Protein AF-A0A1T5M409-F1 (afdb_monomer)

pLDDT: mean 88.55, std 14.21, range [41.34, 98.62]

Radius of gyration: 27.95 Å; Cα contacts (8 Å, |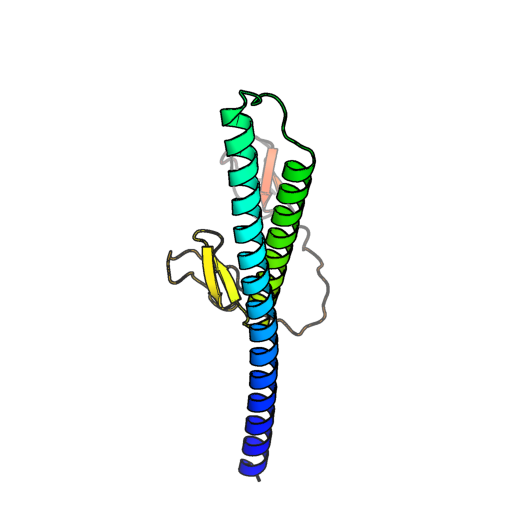Δi|>4): 118; chains: 1; bounding box: 62×62×66 Å

Organism: NCBI:txid36842

InterPro domains:
  IPR025874 Double zinc ribbon [PF12773] (95-156)

Solvent-accessible surface area (backbone atoms only — not comparable to full-atom values): 9625 Å² total; per-residue (Å²): 130,62,67,67,54,54,52,54,49,52,54,51,54,52,51,53,52,51,52,52,51,53,53,46,50,54,44,52,50,51,41,54,50,46,50,52,53,39,54,53,42,52,50,53,43,51,53,54,54,50,52,31,51,76,73,68,50,75,89,68,82,56,68,69,52,54,52,45,51,52,55,38,52,54,44,52,52,52,38,53,52,44,53,50,52,45,29,58,79,65,48,40,41,62,39,92,87,78,58,54,77,40,56,43,76,45,53,51,39,92,89,76,65,48,78,40,82,54,74,75,86,69,92,63,97,73,80,95,70,77,79,79,79,64,66,38,64,32,94,86,79,59,52,77,36,57,69,82,45,63,46,35,92,86,80,64,46,74,45,83,130

Secondary structure (DSSP, 8-state):
--HHHHHHHHHHHHHHHHHHHHHHHHHHHHHHHHHHHHHHHHHHHHHHHHHHHHTT--S---HHHHHHHHHHHHHHHHHHHHHHHHHHHTTEEE-TTT--EEETT-SB-TTT--B-------------------EEE-TTT--EEETT-SB-TTT--B---

Sequence (161 aa):
MKLFKDIKKGAAEASEKAKLMIEINKFKIQISQNQKEIDEEFRKIGETVFELFKEGNTEELPEGIIESCNACLSKQEKNKELELEIRKLKNEKNCPKCGNTVKLDVKYCPSCGNKLEVIEEENNLESQEKPSEITVKCNKCQTENEENAKFCCNCGESIDK

Mean predicted aligned error: 13.77 Å

Nearest PDB structures (foldseek):
  5c21-assembly1_B  TM=5.219E-01  e=1.111E+00  Escherichia coli
  4tko-assembly1_B  TM=7.962E-01  e=6.922E+00  Aquifex aeolicus VF5
  5c22-assembly4_D  TM=5.277E-01  e=2.774E+00  Escherichia coli
  5c22-assembly3_C  TM=5.229E-01  e=3.540E+00  Escherichia coli

Structure (mmCIF, N/CA/C/O backbone):
data_AF-A0A1T5M409-F1
#
_entry.id   AF-A0A1T5M409-F1
#
loop_
_atom_site.group_PDB
_atom_site.id
_atom_site.type_symbol
_atom_site.label_atom_id
_atom_site.label_alt_id
_atom_site.label_comp_id
_atom_site.label_asym_id
_atom_site.label_entity_id
_atom_site.label_seq_id
_atom_site.pdbx_PDB_ins_code
_atom_site.Cartn_x
_atom_site.Cartn_y
_atom_site.Cartn_z
_atom_site.occupancy
_atom_site.B_iso_or_equiv
_atom_site.auth_seq_id
_atom_site.auth_comp_id
_atom_site.auth_asym_id
_atom_site.auth_atom_id
_atom_site.pdbx_PDB_model_num
ATOM 1 N N . MET A 1 1 ? 39.287 -16.905 -26.516 1.00 64.06 1 MET A N 1
ATOM 2 C CA . MET A 1 1 ? 38.497 -17.314 -25.329 1.00 64.06 1 MET A CA 1
ATOM 3 C C . MET A 1 1 ? 37.308 -16.367 -25.130 1.00 64.06 1 MET A C 1
ATOM 5 O O . MET A 1 1 ? 37.442 -15.362 -24.443 1.00 64.06 1 MET A O 1
ATOM 9 N N . LYS A 1 2 ? 36.167 -16.646 -25.775 1.00 78.38 2 LYS A N 1
ATOM 10 C CA . LYS A 1 2 ? 34.917 -15.864 -25.644 1.00 78.38 2 LYS A CA 1
ATOM 11 C C . LYS A 1 2 ? 33.981 -16.490 -24.595 1.00 78.38 2 LYS A C 1
ATOM 13 O O . LYS A 1 2 ? 33.558 -15.809 -23.672 1.00 78.38 2 LYS A O 1
ATOM 18 N N . LEU A 1 3 ? 33.868 -17.822 -24.628 1.00 81.06 3 LEU A N 1
ATOM 19 C CA . LEU A 1 3 ? 33.078 -18.641 -23.697 1.00 81.06 3 LEU A CA 1
ATOM 20 C C . LEU A 1 3 ? 33.367 -18.365 -22.209 1.00 81.06 3 LEU A C 1
ATOM 22 O O . LEU A 1 3 ? 32.441 -18.178 -21.433 1.00 81.06 3 LEU A O 1
ATOM 26 N N . PHE A 1 4 ? 34.637 -18.270 -21.799 1.00 86.88 4 PHE A N 1
ATOM 27 C CA . PHE A 1 4 ? 34.988 -17.990 -20.396 1.00 86.88 4 PHE A CA 1
ATOM 28 C C . PHE A 1 4 ? 34.521 -16.599 -19.923 1.00 86.88 4 PHE A C 1
ATOM 30 O O . PHE A 1 4 ? 34.129 -16.434 -18.768 1.00 86.88 4 PHE A O 1
ATOM 37 N N . LYS A 1 5 ? 34.529 -15.594 -20.814 1.00 83.50 5 LYS A N 1
ATOM 38 C CA . LYS A 1 5 ? 34.039 -14.241 -20.501 1.00 83.50 5 LYS A CA 1
ATOM 39 C C . LYS A 1 5 ? 32.515 -14.220 -20.376 1.00 83.50 5 LYS A C 1
ATOM 41 O O . LYS A 1 5 ? 32.010 -13.608 -19.440 1.00 83.50 5 LYS A O 1
ATOM 46 N N . ASP A 1 6 ? 31.811 -14.928 -21.258 1.00 86.88 6 ASP A N 1
ATOM 47 C CA . ASP A 1 6 ? 30.346 -15.029 -21.227 1.00 86.88 6 ASP A CA 1
ATOM 48 C C . ASP A 1 6 ? 29.861 -15.769 -19.965 1.00 86.88 6 ASP A C 1
ATOM 50 O O . ASP A 1 6 ? 28.929 -15.313 -19.306 1.00 86.88 6 ASP A O 1
ATOM 54 N N . ILE A 1 7 ? 30.560 -16.836 -19.551 1.00 85.81 7 ILE A N 1
ATOM 55 C CA . ILE A 1 7 ? 30.290 -17.550 -18.288 1.00 85.81 7 ILE A CA 1
ATOM 56 C C . ILE A 1 7 ? 30.481 -16.621 -17.081 1.00 85.81 7 ILE A C 1
ATOM 58 O O . ILE A 1 7 ? 29.616 -16.553 -16.208 1.00 85.81 7 ILE A O 1
ATOM 62 N N . LYS A 1 8 ? 31.591 -15.867 -17.031 1.00 86.00 8 LYS A N 1
ATOM 63 C CA . LYS A 1 8 ? 31.857 -14.924 -15.932 1.00 86.00 8 LYS A CA 1
ATOM 64 C C . LYS A 1 8 ? 30.810 -13.805 -15.872 1.00 86.00 8 LYS A C 1
ATOM 66 O O . LYS A 1 8 ? 30.393 -13.429 -14.779 1.00 86.00 8 LYS A O 1
ATOM 71 N N . LYS A 1 9 ? 30.371 -13.299 -17.030 1.00 83.94 9 LYS A N 1
ATOM 72 C CA . LYS A 1 9 ? 29.313 -12.285 -17.135 1.00 83.94 9 LYS A CA 1
ATOM 73 C C . LYS A 1 9 ? 27.969 -12.824 -16.633 1.00 83.94 9 LYS A C 1
ATOM 75 O O . LYS A 1 9 ? 27.351 -12.185 -15.789 1.00 83.94 9 LYS A O 1
ATOM 80 N N . GLY A 1 10 ? 27.568 -14.022 -17.063 1.00 88.38 10 GLY A N 1
ATOM 81 C CA . GLY A 1 10 ? 26.329 -14.656 -16.601 1.00 88.38 10 GLY A CA 1
ATOM 82 C C . GLY A 1 10 ? 26.313 -14.918 -15.091 1.00 88.38 10 GLY A C 1
ATOM 83 O O . GLY A 1 10 ? 25.304 -14.670 -14.433 1.00 88.38 10 GLY A O 1
ATOM 84 N N . ALA A 1 11 ? 27.444 -15.343 -14.516 1.00 88.81 11 ALA A N 1
ATOM 85 C CA . ALA A 1 11 ? 27.575 -15.526 -13.070 1.00 88.81 11 ALA A CA 1
ATOM 86 C C . ALA A 1 11 ? 27.425 -14.203 -12.292 1.00 88.81 11 ALA A C 1
ATOM 88 O O . ALA A 1 11 ? 26.752 -14.166 -11.260 1.00 88.81 11 ALA A O 1
ATOM 89 N N . ALA A 1 12 ? 28.014 -13.112 -12.795 1.00 88.38 12 ALA A N 1
ATOM 90 C CA . ALA A 1 12 ? 27.884 -11.788 -12.189 1.00 88.38 12 ALA A CA 1
ATOM 91 C C . ALA A 1 12 ? 26.437 -11.264 -12.255 1.00 88.38 12 ALA A C 1
ATOM 93 O O . ALA A 1 12 ? 25.894 -10.841 -11.238 1.00 88.38 12 ALA A O 1
ATOM 94 N N . GLU A 1 13 ? 25.779 -11.362 -13.413 1.00 89.56 13 GLU A N 1
ATOM 95 C CA . GLU A 1 13 ? 24.381 -10.937 -13.586 1.00 89.56 13 GLU A CA 1
ATOM 96 C C . GLU A 1 13 ? 23.407 -11.728 -12.702 1.00 89.56 13 GLU A C 1
ATOM 98 O O . GLU A 1 13 ? 22.466 -11.160 -12.146 1.00 89.56 13 GLU A O 1
ATOM 103 N N . ALA A 1 14 ? 23.628 -13.037 -12.551 1.00 90.25 14 ALA A N 1
ATOM 104 C CA . ALA A 1 14 ? 22.822 -13.876 -11.669 1.00 90.25 14 ALA A CA 1
ATOM 105 C C . ALA A 1 14 ? 22.964 -13.458 -10.197 1.00 90.25 14 ALA A C 1
ATOM 107 O O . ALA A 1 14 ? 21.962 -13.378 -9.484 1.00 90.25 14 ALA A O 1
ATOM 108 N N . SER A 1 15 ? 24.188 -13.146 -9.760 1.00 92.00 15 SER A N 1
ATOM 109 C CA . SER A 1 15 ? 24.461 -12.651 -8.406 1.00 92.00 15 SER A CA 1
ATOM 110 C C . SER A 1 15 ? 23.755 -11.319 -8.133 1.00 92.00 15 SER A C 1
ATOM 112 O O . SER A 1 15 ? 23.068 -11.183 -7.121 1.00 92.00 15 SER A O 1
ATOM 114 N N . GLU A 1 16 ? 23.835 -10.359 -9.060 1.00 90.88 16 GLU A N 1
ATOM 115 C CA . GLU A 1 16 ? 23.159 -9.062 -8.912 1.00 90.88 16 GLU A CA 1
ATOM 116 C C . GLU A 1 16 ? 21.631 -9.198 -8.882 1.00 90.88 16 GLU A C 1
ATOM 118 O O . GLU A 1 16 ? 20.973 -8.643 -8.002 1.00 90.88 16 GLU A O 1
ATOM 123 N N . LYS A 1 17 ? 21.042 -10.021 -9.761 1.00 91.19 17 LYS A N 1
ATOM 124 C CA . LYS A 1 17 ? 19.596 -10.304 -9.718 1.00 91.19 17 LYS A CA 1
ATOM 125 C C . LYS A 1 17 ? 19.168 -10.943 -8.397 1.00 91.19 17 LYS A C 1
ATOM 127 O O . LYS A 1 17 ? 18.100 -10.612 -7.885 1.00 91.19 17 LYS A O 1
ATOM 132 N N . ALA A 1 18 ? 19.987 -11.831 -7.832 1.00 94.12 18 ALA A N 1
ATOM 133 C CA . ALA A 1 18 ? 19.708 -12.435 -6.534 1.00 94.12 18 ALA A CA 1
ATOM 134 C C . ALA A 1 18 ? 19.704 -11.386 -5.408 1.00 94.12 18 ALA A C 1
ATOM 136 O O . ALA A 1 18 ? 18.785 -11.386 -4.589 1.00 94.12 18 ALA A O 1
ATOM 137 N N . LYS A 1 19 ? 20.667 -10.451 -5.399 1.00 93.81 19 LYS A N 1
ATOM 138 C CA . LYS A 1 19 ? 20.699 -9.339 -4.431 1.00 93.81 19 LYS A CA 1
ATOM 139 C C . LYS A 1 19 ? 19.443 -8.471 -4.519 1.00 93.81 19 LYS A C 1
ATOM 141 O O . LYS A 1 19 ? 18.794 -8.252 -3.498 1.00 93.81 19 LYS A O 1
ATOM 146 N N . LEU A 1 20 ? 19.053 -8.071 -5.732 1.00 94.12 20 LEU A N 1
ATOM 147 C CA . LEU A 1 20 ? 17.834 -7.286 -5.964 1.00 94.12 20 LEU A CA 1
ATOM 148 C C . LEU A 1 20 ? 16.582 -8.010 -5.448 1.00 94.12 20 LEU A C 1
ATOM 150 O O . LEU A 1 20 ? 15.728 -7.404 -4.806 1.00 94.12 20 LEU A O 1
ATOM 154 N N . MET A 1 21 ? 16.468 -9.322 -5.685 1.00 95.69 21 MET A N 1
ATOM 155 C CA . MET A 1 21 ? 15.337 -10.109 -5.181 1.00 95.69 21 MET A CA 1
ATOM 156 C C . MET A 1 21 ? 15.284 -10.151 -3.653 1.00 95.69 21 MET A C 1
ATOM 158 O O . MET A 1 21 ? 14.196 -10.054 -3.082 1.00 95.69 21 MET A O 1
ATOM 162 N N . ILE A 1 22 ? 16.433 -10.293 -2.988 1.00 96.94 22 ILE A N 1
ATOM 163 C CA . ILE A 1 22 ? 16.513 -10.288 -1.522 1.00 96.94 22 ILE A CA 1
ATOM 164 C C . ILE A 1 22 ? 16.043 -8.939 -0.975 1.00 96.94 22 ILE A C 1
ATOM 166 O O . ILE A 1 22 ? 15.223 -8.902 -0.058 1.00 96.94 22 ILE A O 1
ATOM 170 N N . GLU A 1 23 ? 16.511 -7.839 -1.561 1.00 96.62 23 GLU A N 1
ATOM 171 C CA . GLU A 1 23 ? 16.146 -6.488 -1.139 1.00 96.62 23 GLU A CA 1
ATOM 172 C C . GLU A 1 23 ? 14.652 -6.199 -1.350 1.00 96.62 23 GLU A C 1
ATOM 174 O O . GLU A 1 23 ? 13.959 -5.785 -0.418 1.00 96.62 23 GLU A O 1
ATOM 179 N N . ILE A 1 24 ? 14.108 -6.551 -2.519 1.00 97.12 24 ILE A N 1
ATOM 180 C CA . ILE A 1 24 ? 12.666 -6.461 -2.791 1.00 97.12 24 ILE A CA 1
ATOM 181 C C . ILE A 1 24 ? 11.864 -7.282 -1.775 1.00 97.12 24 ILE A C 1
ATOM 183 O O . ILE A 1 24 ? 10.841 -6.814 -1.270 1.00 97.12 24 ILE A O 1
ATOM 187 N N . ASN A 1 25 ? 12.295 -8.505 -1.460 1.00 97.94 25 ASN A N 1
ATOM 188 C CA . ASN A 1 25 ? 11.596 -9.347 -0.490 1.00 97.94 25 ASN A CA 1
ATOM 189 C C . ASN A 1 25 ? 11.667 -8.773 0.928 1.00 97.94 25 ASN A C 1
ATOM 191 O O . ASN A 1 25 ? 10.665 -8.816 1.640 1.00 97.94 25 ASN A O 1
ATOM 195 N N . LYS A 1 26 ? 12.794 -8.172 1.323 1.00 98.38 26 LYS A N 1
ATOM 196 C CA . LYS A 1 26 ? 12.918 -7.456 2.600 1.00 98.38 26 LYS A CA 1
ATOM 197 C C . LYS A 1 26 ? 11.893 -6.325 2.702 1.00 98.38 26 LYS A C 1
ATOM 199 O O . LYS A 1 26 ? 11.233 -6.199 3.732 1.00 98.38 26 LYS A O 1
ATOM 204 N N . PHE A 1 27 ? 11.733 -5.523 1.650 1.00 98.19 27 PHE A N 1
ATOM 205 C CA . PHE A 1 27 ? 10.732 -4.454 1.627 1.00 98.19 27 PHE A CA 1
ATOM 206 C C 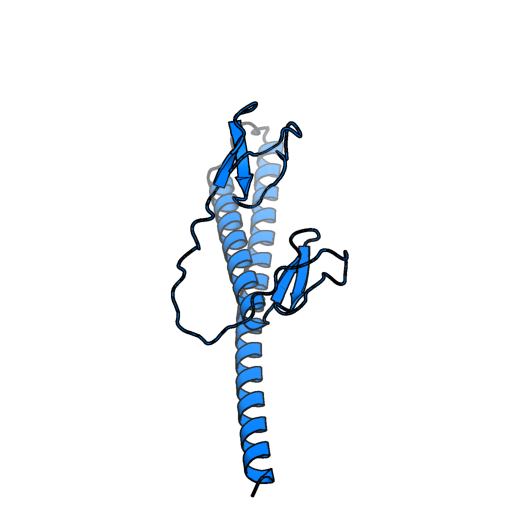. PHE A 1 27 ? 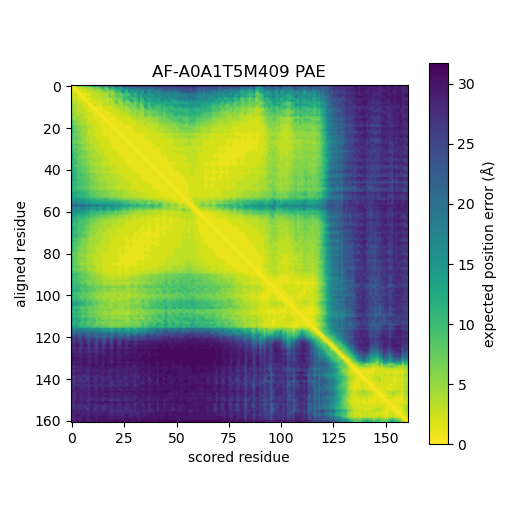9.301 -5.000 1.654 1.00 98.19 27 PHE A C 1
ATOM 208 O O . PHE A 1 27 ? 8.480 -4.516 2.427 1.00 98.19 27 PHE A O 1
ATOM 215 N N . LYS A 1 28 ? 9.005 -6.067 0.902 1.00 98.12 28 LYS A N 1
ATOM 216 C CA . LYS A 1 28 ? 7.684 -6.720 0.931 1.00 98.12 28 LYS A CA 1
ATOM 217 C C . LYS A 1 28 ? 7.312 -7.276 2.304 1.00 98.12 28 LYS A C 1
ATOM 219 O O . LYS A 1 28 ? 6.151 -7.184 2.693 1.00 98.12 28 LYS A O 1
ATOM 224 N N . ILE A 1 29 ? 8.273 -7.845 3.034 1.00 98.44 29 ILE A N 1
ATOM 225 C CA . ILE A 1 29 ? 8.045 -8.327 4.403 1.00 98.44 29 ILE A CA 1
ATOM 226 C C . ILE A 1 29 ? 7.677 -7.157 5.317 1.00 98.44 29 ILE A C 1
ATOM 228 O O . ILE A 1 29 ? 6.686 -7.260 6.033 1.00 98.44 29 ILE A O 1
ATOM 232 N N . GLN A 1 30 ? 8.408 -6.039 5.245 1.00 98.44 30 GLN A N 1
ATOM 233 C CA . GLN A 1 30 ? 8.088 -4.841 6.030 1.00 98.44 30 GLN A CA 1
ATOM 234 C C . GLN A 1 30 ? 6.698 -4.289 5.696 1.00 98.44 30 GLN A C 1
ATOM 236 O O . GLN A 1 30 ? 5.935 -3.995 6.608 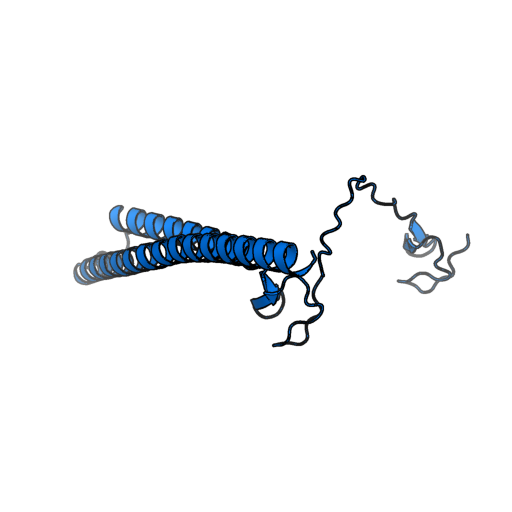1.00 98.44 30 GLN A O 1
ATOM 241 N N . ILE A 1 31 ? 6.334 -4.220 4.409 1.00 98.62 31 ILE A N 1
ATOM 242 C CA . ILE A 1 31 ? 4.987 -3.801 3.986 1.00 98.62 31 ILE A CA 1
ATOM 243 C C . ILE A 1 31 ? 3.923 -4.725 4.587 1.00 98.62 31 ILE A C 1
ATOM 245 O O . ILE A 1 31 ? 2.936 -4.258 5.152 1.00 98.62 31 ILE A O 1
ATOM 249 N N . SER A 1 32 ? 4.134 -6.042 4.508 1.00 98.50 32 SER A N 1
ATOM 250 C CA . SER A 1 32 ? 3.197 -7.024 5.059 1.00 98.50 32 SER A CA 1
ATOM 251 C C . SER A 1 32 ? 3.079 -6.943 6.583 1.00 98.50 32 SER A C 1
ATOM 253 O O . SER A 1 32 ? 1.982 -7.137 7.101 1.00 98.50 32 SER A O 1
ATOM 255 N N . GLN A 1 33 ? 4.174 -6.678 7.298 1.00 98.50 33 GLN A N 1
ATOM 256 C CA . GLN A 1 33 ? 4.173 -6.482 8.751 1.00 98.50 33 GLN A CA 1
ATOM 257 C C . GLN A 1 33 ? 3.420 -5.206 9.128 1.00 98.50 33 GLN A C 1
ATOM 259 O O . GLN A 1 33 ? 2.469 -5.279 9.898 1.00 98.50 33 GLN A O 1
ATOM 264 N N . ASN A 1 34 ? 3.757 -4.077 8.499 1.00 98.50 34 ASN A N 1
ATOM 265 C CA . ASN A 1 34 ? 3.064 -2.807 8.708 1.00 98.50 34 ASN A CA 1
ATOM 266 C C . ASN A 1 34 ? 1.559 -2.934 8.438 1.00 98.50 34 ASN A C 1
ATOM 268 O O . ASN A 1 34 ? 0.765 -2.369 9.179 1.00 98.50 34 ASN A O 1
ATOM 272 N N . GLN A 1 35 ? 1.155 -3.679 7.400 1.00 98.50 35 GLN A N 1
ATOM 273 C CA . GLN A 1 35 ? -0.262 -3.893 7.102 1.00 98.50 35 GLN A CA 1
ATOM 274 C C . GLN A 1 35 ? -0.974 -4.654 8.225 1.00 98.50 35 GLN A C 1
ATOM 276 O O . GLN A 1 35 ? -2.051 -4.242 8.635 1.00 98.50 35 GLN A O 1
ATOM 281 N N . LYS A 1 36 ? -0.357 -5.709 8.773 1.00 98.50 36 LYS A N 1
ATOM 282 C CA . LYS A 1 36 ? -0.921 -6.431 9.926 1.00 98.50 36 LYS A CA 1
ATOM 283 C C . LYS A 1 36 ? -1.062 -5.526 11.146 1.00 98.50 36 LYS A C 1
ATOM 285 O O . LYS A 1 36 ? -2.092 -5.558 11.805 1.00 98.50 36 LYS A O 1
ATOM 290 N N . GLU A 1 37 ? -0.056 -4.698 11.419 1.00 98.19 37 GLU A N 1
ATOM 291 C CA . GLU A 1 37 ? -0.107 -3.739 12.527 1.00 98.19 37 GLU A CA 1
ATOM 292 C C . GLU A 1 37 ? -1.202 -2.681 12.320 1.00 98.19 37 GLU A C 1
ATOM 294 O O . GLU A 1 37 ? -1.884 -2.320 13.273 1.00 98.19 37 GLU A O 1
ATOM 299 N N . ILE A 1 38 ? -1.410 -2.205 11.085 1.00 98.56 38 ILE A N 1
ATOM 300 C CA . ILE A 1 38 ? -2.522 -1.303 10.738 1.00 98.56 38 ILE A CA 1
ATOM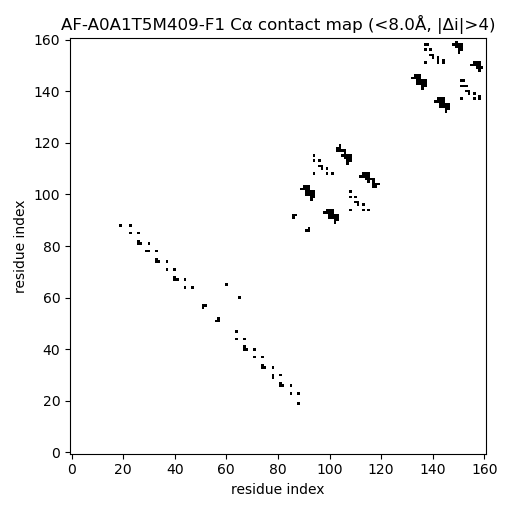 301 C C . ILE A 1 38 ? -3.872 -1.991 10.978 1.00 98.56 38 ILE A C 1
ATOM 303 O O . ILE A 1 38 ? -4.768 -1.384 11.560 1.00 98.56 38 ILE A O 1
ATOM 307 N N . ASP A 1 39 ? -4.023 -3.246 10.554 1.00 98.44 39 ASP A N 1
ATOM 308 C CA . ASP A 1 39 ? -5.267 -4.003 10.725 1.00 98.44 39 ASP A CA 1
ATOM 309 C C . ASP A 1 39 ? -5.584 -4.223 12.216 1.00 98.44 39 ASP A C 1
ATOM 311 O O . ASP A 1 39 ? -6.727 -4.068 12.653 1.00 98.44 39 ASP A O 1
ATOM 315 N N . GLU A 1 40 ? -4.564 -4.534 13.022 1.00 97.88 40 GLU A N 1
ATOM 316 C CA . GLU A 1 40 ? -4.689 -4.639 14.478 1.00 97.88 40 GLU A CA 1
ATOM 317 C C . GLU A 1 40 ? -5.094 -3.310 15.119 1.00 97.88 40 GLU A C 1
ATOM 319 O O . GLU A 1 40 ? -5.925 -3.294 16.029 1.00 97.88 40 GLU A O 1
ATOM 324 N N . GLU A 1 41 ? -4.536 -2.200 14.645 1.00 97.69 41 GLU A N 1
ATOM 325 C CA . GLU A 1 41 ? -4.841 -0.876 15.167 1.00 97.69 41 GLU A CA 1
ATOM 326 C C . GLU A 1 41 ? -6.261 -0.432 14.799 1.00 97.69 41 GLU A C 1
ATOM 328 O O . GLU A 1 41 ? -6.994 0.054 15.659 1.00 97.69 41 GLU A O 1
ATOM 333 N N . PHE A 1 42 ? -6.713 -0.701 13.569 1.00 98.31 42 PHE A N 1
ATOM 334 C CA . PHE A 1 42 ? -8.109 -0.483 13.186 1.00 98.31 42 PHE A CA 1
ATOM 335 C C . PHE A 1 42 ? -9.079 -1.310 14.022 1.00 98.31 42 PHE A C 1
ATOM 337 O O . PHE A 1 42 ? -10.139 -0.801 14.391 1.00 98.31 42 PHE A O 1
ATOM 344 N N . ARG A 1 43 ? -8.723 -2.554 14.368 1.00 98.25 43 ARG A N 1
ATOM 345 C CA . ARG A 1 43 ? -9.537 -3.367 15.279 1.00 98.25 43 ARG A CA 1
ATOM 346 C C . ARG A 1 43 ? -9.671 -2.693 16.645 1.00 98.25 43 ARG A C 1
ATOM 348 O O . ARG A 1 43 ? -10.792 -2.553 17.124 1.00 98.25 43 ARG A O 1
ATOM 355 N N . LYS A 1 44 ? -8.565 -2.233 17.243 1.00 96.56 44 LYS A N 1
ATOM 356 C CA . LYS A 1 44 ? -8.590 -1.529 18.541 1.00 96.56 44 LYS A CA 1
ATOM 357 C C . LYS A 1 44 ? -9.399 -0.236 18.478 1.00 96.56 44 LYS A C 1
ATOM 359 O O . LYS A 1 44 ? -10.189 0.030 19.381 1.00 96.56 44 LYS A O 1
ATOM 364 N N . ILE A 1 45 ? -9.225 0.551 17.413 1.00 97.38 45 ILE A N 1
ATOM 365 C CA . ILE A 1 45 ? -10.010 1.770 17.189 1.00 97.38 45 ILE A CA 1
ATOM 366 C C . ILE A 1 45 ? -11.497 1.411 17.152 1.00 97.38 45 ILE A C 1
ATOM 368 O O . ILE A 1 45 ? -12.279 1.997 17.891 1.00 97.38 45 ILE A O 1
ATOM 372 N N . GLY A 1 46 ? -11.884 0.420 16.344 1.00 96.81 46 GLY A N 1
ATOM 373 C CA . GLY A 1 46 ? -13.274 -0.017 16.222 1.00 96.81 46 GLY A CA 1
ATOM 374 C C . GLY A 1 46 ? -13.872 -0.494 17.547 1.00 96.81 46 GLY A C 1
ATOM 375 O O . GLY A 1 46 ? -14.983 -0.095 17.885 1.00 96.81 46 GLY A O 1
ATOM 376 N N . GLU A 1 47 ? -13.125 -1.289 18.318 1.00 96.81 47 GLU A N 1
ATOM 377 C CA . GLU A 1 47 ? -13.516 -1.725 19.668 1.00 96.81 47 GLU A CA 1
ATOM 378 C C . GLU A 1 47 ? -13.730 -0.528 20.604 1.00 96.81 47 GLU A C 1
ATOM 380 O O . GLU A 1 47 ? -14.772 -0.430 21.249 1.00 96.81 47 GLU A O 1
ATOM 385 N N . THR A 1 48 ? -12.795 0.425 20.619 1.00 95.31 48 THR A N 1
ATOM 386 C CA . THR A 1 48 ? -12.882 1.621 21.473 1.00 95.31 48 THR A CA 1
ATOM 387 C C . THR A 1 48 ? -14.080 2.495 21.099 1.00 95.31 48 THR A C 1
ATOM 389 O O . THR A 1 48 ? -14.858 2.882 21.967 1.00 95.31 48 THR A O 1
ATOM 392 N N . VAL A 1 49 ? -14.275 2.771 19.805 1.00 96.44 49 VAL A N 1
ATOM 393 C CA . VAL A 1 49 ? -15.415 3.563 19.310 1.00 96.44 49 VAL A CA 1
ATOM 394 C C . VAL A 1 49 ? -16.745 2.886 19.640 1.00 96.44 49 VAL A C 1
ATOM 396 O O . VAL A 1 49 ? -17.711 3.558 19.996 1.00 96.44 49 VAL A O 1
ATOM 399 N N . PHE A 1 50 ? -16.814 1.559 19.533 1.00 96.31 50 PHE A N 1
ATOM 400 C CA . PHE A 1 50 ? -18.034 0.820 19.833 1.00 96.31 50 PHE A CA 1
ATOM 401 C C . PHE A 1 50 ? -18.410 0.878 21.319 1.00 96.31 50 PHE A C 1
ATOM 403 O O . PHE A 1 50 ? -19.587 1.046 21.644 1.00 96.31 50 PHE A O 1
ATOM 410 N N . GLU A 1 51 ? -17.434 0.781 22.223 1.00 94.81 51 GLU A N 1
ATOM 411 C CA . GLU A 1 51 ? -17.692 0.915 23.662 1.00 94.81 51 GLU A CA 1
ATOM 412 C C . GLU A 1 51 ? -18.134 2.337 24.030 1.00 94.81 51 GLU A C 1
ATOM 414 O O . GLU A 1 51 ? -19.152 2.499 24.701 1.00 94.81 51 GLU A O 1
ATOM 419 N N . LEU A 1 52 ? -17.481 3.363 23.478 1.00 94.56 52 LEU A N 1
ATOM 420 C CA . LEU A 1 52 ? -17.912 4.759 23.624 1.00 94.56 52 LEU A CA 1
ATOM 421 C C . LEU A 1 52 ? -19.361 4.976 23.170 1.00 94.56 52 LEU A C 1
ATOM 423 O O . LEU A 1 52 ? -20.152 5.626 23.855 1.00 94.56 52 LEU A O 1
ATOM 427 N N . PHE A 1 53 ? -19.739 4.380 22.035 1.00 95.81 53 PHE A N 1
ATOM 428 C CA . PHE A 1 53 ? -21.111 4.426 21.541 1.00 95.81 53 PHE A CA 1
ATOM 429 C C . PHE A 1 53 ? -22.103 3.779 22.518 1.00 95.81 53 PHE A C 1
ATOM 431 O O . PHE A 1 53 ? -23.162 4.351 22.778 1.00 95.81 53 PHE A O 1
ATOM 438 N N . LYS A 1 54 ? -21.773 2.612 23.089 1.00 96.44 54 LYS A N 1
ATOM 439 C CA . LYS A 1 54 ? -22.626 1.935 24.085 1.00 96.44 54 LYS A CA 1
ATOM 440 C C . LYS A 1 54 ? -22.819 2.764 25.352 1.00 96.44 54 LYS A C 1
ATOM 442 O O . LYS A 1 54 ? -23.892 2.709 25.949 1.00 96.44 54 LYS A O 1
ATOM 447 N N . GLU A 1 55 ? -21.800 3.514 25.749 1.00 94.94 55 GLU A N 1
ATOM 448 C CA . GLU A 1 55 ? -21.833 4.410 26.908 1.00 94.94 55 GLU A CA 1
ATOM 449 C C . GLU A 1 55 ? -22.534 5.747 26.613 1.00 94.94 55 GLU A C 1
ATOM 451 O O . GLU A 1 55 ? -22.768 6.536 27.527 1.00 94.94 55 GLU A O 1
ATOM 456 N N . GLY A 1 56 ? -22.910 6.001 25.354 1.00 93.38 56 GLY A N 1
ATOM 457 C CA . GLY A 1 56 ? -23.516 7.260 24.919 1.00 93.38 56 GLY A CA 1
ATOM 458 C C . GLY A 1 56 ? -22.522 8.421 24.828 1.00 93.38 56 GLY A C 1
ATOM 459 O O . GLY A 1 56 ? -22.944 9.569 24.710 1.00 93.38 56 GLY A O 1
ATOM 460 N N . ASN A 1 57 ? -21.218 8.143 24.871 1.00 89.00 57 ASN A N 1
ATOM 461 C CA . ASN A 1 57 ? -20.162 9.145 24.790 1.00 89.00 57 ASN A CA 1
ATOM 462 C C . ASN A 1 57 ? -19.606 9.229 23.362 1.00 89.00 57 ASN A C 1
ATOM 464 O O . ASN A 1 57 ? -18.579 8.640 23.046 1.00 89.00 57 ASN A O 1
ATOM 468 N N . THR A 1 58 ? -20.313 9.928 22.473 1.00 83.69 58 THR A N 1
ATOM 469 C CA . THR A 1 58 ? -19.953 10.001 21.042 1.00 83.69 58 THR A CA 1
ATOM 470 C C . THR A 1 58 ? -19.399 11.352 20.599 1.00 83.69 58 THR A C 1
ATOM 472 O O . THR A 1 58 ? -19.105 11.526 19.419 1.00 83.69 58 THR A O 1
ATOM 475 N N . GLU A 1 59 ? -19.316 12.328 21.502 1.00 86.94 59 GLU A N 1
ATOM 476 C CA . GLU A 1 59 ? -18.924 13.699 21.153 1.00 86.94 59 GLU A CA 1
ATOM 477 C C . GLU A 1 59 ? -17.403 13.891 21.148 1.00 86.94 59 GLU A C 1
ATOM 479 O O . GLU A 1 59 ? -16.887 14.674 20.350 1.00 86.94 59 GLU A O 1
ATOM 484 N N . GLU A 1 60 ? -16.675 13.139 21.978 1.00 88.56 60 GLU A N 1
ATOM 485 C CA . GLU A 1 60 ? -15.228 13.270 22.139 1.00 88.56 60 GLU A CA 1
ATOM 486 C C . GLU A 1 60 ? -14.490 11.989 21.736 1.00 88.56 60 GLU A C 1
ATOM 488 O O . GLU A 1 60 ? -14.872 10.874 22.092 1.00 88.56 60 GLU A O 1
ATOM 493 N N . LEU A 1 61 ? -13.390 12.153 20.997 1.00 89.88 61 LEU A N 1
ATOM 494 C CA . LEU A 1 61 ? -12.482 11.059 20.667 1.00 89.88 61 LEU A CA 1
ATOM 495 C C . LEU A 1 61 ? -11.388 10.962 21.739 1.00 89.88 61 LEU A C 1
ATOM 497 O O . LEU A 1 61 ? -10.687 11.951 21.964 1.00 89.88 61 LEU A O 1
ATOM 501 N N . PRO A 1 62 ? -11.176 9.787 22.357 1.00 92.50 62 PRO A N 1
ATOM 502 C CA . PRO A 1 62 ? -10.064 9.586 23.271 1.00 92.50 62 PRO A CA 1
ATOM 503 C C . PRO A 1 62 ? -8.717 9.823 22.592 1.00 92.50 62 PRO A C 1
ATOM 505 O O . PRO A 1 62 ? -8.515 9.446 21.435 1.00 92.50 62 PRO A O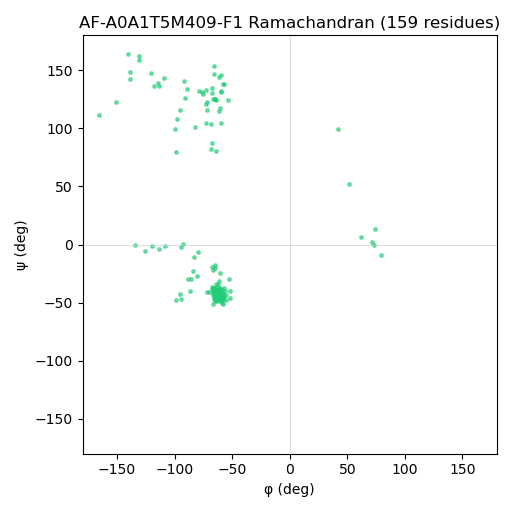 1
ATOM 508 N N . GLU A 1 63 ? -7.762 10.345 23.359 1.00 94.31 63 GLU A N 1
ATOM 509 C CA . GLU A 1 63 ? -6.379 10.561 22.918 1.00 94.31 63 GLU A CA 1
ATOM 510 C C . GLU A 1 63 ? -5.761 9.288 22.320 1.00 94.31 63 GLU A C 1
ATOM 512 O O . GLU A 1 63 ? -5.157 9.342 21.251 1.00 94.31 63 GLU A O 1
ATOM 517 N N . GLY A 1 64 ? -6.034 8.123 22.918 1.00 93.38 64 GLY A N 1
ATOM 518 C CA . GLY A 1 64 ? -5.573 6.835 22.396 1.00 93.38 64 GLY A CA 1
ATOM 519 C C . GLY A 1 64 ? -6.032 6.548 20.961 1.00 93.38 64 GLY A C 1
ATOM 520 O O . GLY A 1 64 ? -5.246 6.045 20.169 1.00 93.38 64 GLY A O 1
ATOM 521 N N . ILE A 1 65 ? -7.256 6.933 20.571 1.00 96.00 65 ILE A N 1
ATOM 522 C CA . ILE A 1 65 ? -7.722 6.774 19.180 1.00 96.00 65 ILE A CA 1
ATOM 523 C C . ILE A 1 65 ? -6.935 7.688 18.237 1.00 96.00 65 ILE A C 1
ATOM 525 O O . ILE A 1 65 ? -6.618 7.295 17.113 1.00 96.00 65 ILE A O 1
ATOM 529 N N . ILE A 1 66 ? -6.619 8.906 18.675 1.00 95.88 66 ILE A N 1
ATOM 530 C CA . ILE A 1 66 ? -5.857 9.870 17.876 1.00 95.88 66 ILE A CA 1
ATOM 531 C C . ILE A 1 66 ? -4.432 9.345 17.657 1.00 95.88 66 ILE A C 1
ATOM 533 O O . ILE A 1 66 ? -3.940 9.347 16.526 1.00 95.88 66 ILE A O 1
ATOM 537 N N . GLU A 1 67 ? -3.790 8.831 18.707 1.00 96.69 67 GLU A N 1
ATOM 538 C CA . GLU A 1 67 ? -2.479 8.178 18.624 1.00 96.69 67 GLU A CA 1
ATOM 539 C C . GLU A 1 67 ? -2.498 6.979 17.669 1.00 96.69 67 GLU A C 1
ATOM 541 O O . GLU A 1 67 ? -1.657 6.895 16.769 1.00 96.69 67 GLU A O 1
ATOM 546 N N . SER A 1 68 ? -3.497 6.102 17.801 1.00 97.12 68 SER A N 1
ATOM 547 C CA . SER A 1 68 ? -3.732 4.966 16.908 1.00 97.12 68 SER A CA 1
ATOM 548 C C . SER A 1 68 ? -3.852 5.395 15.442 1.00 97.12 68 SER A C 1
ATOM 550 O O . SER A 1 68 ? -3.189 4.838 14.562 1.00 97.12 68 SER A O 1
ATOM 552 N N . CYS A 1 69 ? -4.648 6.432 15.162 1.00 97.75 69 CYS A N 1
ATOM 553 C CA . CYS A 1 69 ? -4.814 6.977 13.814 1.00 97.75 69 CYS A CA 1
ATOM 554 C C . CYS A 1 69 ? -3.489 7.503 13.247 1.00 97.75 69 CYS A C 1
ATOM 556 O O . CYS A 1 69 ? -3.122 7.171 12.117 1.00 97.75 69 CYS A O 1
ATOM 558 N N . ASN A 1 70 ? -2.738 8.276 14.032 1.00 97.69 70 ASN A N 1
ATOM 559 C CA . ASN A 1 70 ? -1.439 8.807 13.616 1.00 97.69 70 ASN A CA 1
ATOM 560 C C . ASN A 1 70 ? -0.426 7.685 13.348 1.00 97.69 70 ASN A C 1
ATOM 562 O O . ASN A 1 70 ? 0.3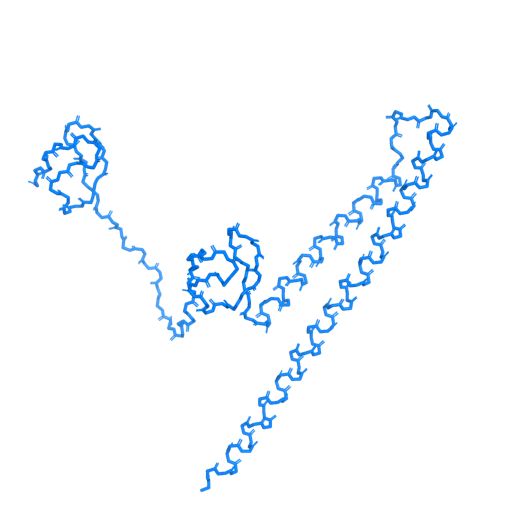08 7.721 12.356 1.00 97.69 70 ASN A O 1
ATOM 566 N N . ALA A 1 71 ? -0.424 6.645 14.185 1.00 97.19 71 ALA A N 1
ATOM 567 C CA . ALA A 1 71 ? 0.415 5.472 13.996 1.00 97.19 71 ALA A CA 1
ATOM 568 C C . ALA A 1 71 ? 0.065 4.710 12.705 1.00 97.19 71 ALA A C 1
ATOM 570 O O . ALA A 1 71 ? 0.974 4.210 12.034 1.00 97.19 71 ALA A O 1
ATOM 571 N N . CYS A 1 72 ? -1.218 4.630 12.336 1.00 98.31 72 CYS A N 1
ATOM 572 C CA . CYS A 1 72 ? -1.660 4.076 11.054 1.00 98.31 72 CYS A CA 1
ATOM 573 C C . CYS A 1 72 ? -1.180 4.920 9.871 1.00 98.31 72 CYS A C 1
ATOM 575 O O . CYS A 1 72 ? -0.604 4.370 8.931 1.00 98.31 72 CYS A O 1
ATOM 577 N N . LEU A 1 73 ? -1.368 6.242 9.925 1.00 98.38 73 LEU A N 1
ATOM 578 C CA . LEU A 1 73 ? -0.955 7.160 8.858 1.00 98.38 73 LEU A CA 1
ATOM 579 C C . LEU A 1 73 ? 0.552 7.063 8.588 1.00 98.38 73 LEU A C 1
ATOM 581 O O . LEU A 1 73 ? 0.960 6.878 7.442 1.00 98.38 73 LEU A O 1
ATOM 585 N N . SER A 1 74 ? 1.371 7.064 9.642 1.00 98.25 74 SER A N 1
ATOM 586 C CA . SER A 1 74 ? 2.826 6.922 9.515 1.00 98.25 74 SER A CA 1
ATOM 587 C C . SER A 1 74 ? 3.233 5.599 8.846 1.00 98.25 74 SER A C 1
ATOM 589 O O . SER A 1 74 ? 4.086 5.576 7.955 1.00 98.25 74 SER A O 1
ATOM 591 N N . LYS A 1 75 ? 2.594 4.477 9.209 1.00 98.44 75 LYS A N 1
ATOM 592 C CA . LYS A 1 75 ? 2.862 3.174 8.571 1.00 98.44 75 LYS A CA 1
ATOM 593 C C . LYS A 1 75 ? 2.414 3.141 7.110 1.00 98.44 75 LYS A C 1
ATOM 595 O O . LYS A 1 75 ? 3.095 2.541 6.278 1.00 98.44 75 LYS A O 1
ATOM 600 N N . GLN A 1 76 ? 1.299 3.792 6.781 1.00 98.31 76 GLN A N 1
ATOM 601 C CA . GLN A 1 76 ? 0.826 3.914 5.401 1.00 98.31 76 GLN A CA 1
ATOM 602 C C . GLN A 1 76 ? 1.796 4.727 4.537 1.00 98.31 76 GLN A C 1
ATOM 604 O O . GLN A 1 76 ? 2.068 4.335 3.403 1.00 98.31 76 GLN A O 1
ATOM 609 N N . GLU A 1 77 ? 2.352 5.821 5.059 1.00 98.31 77 GLU A N 1
ATOM 610 C CA . GLU A 1 77 ? 3.394 6.594 4.371 1.00 98.31 77 GLU A CA 1
ATOM 611 C C . GLU A 1 77 ? 4.649 5.754 4.138 1.00 98.31 77 GLU A C 1
ATOM 613 O O . GLU A 1 77 ? 5.106 5.634 3.000 1.00 98.31 77 GLU A O 1
ATOM 618 N N . LYS A 1 78 ? 5.124 5.052 5.169 1.00 98.19 78 LYS A N 1
ATOM 619 C CA . LYS A 1 78 ? 6.267 4.141 5.044 1.00 98.19 78 LYS A CA 1
ATOM 620 C C . LYS A 1 78 ? 6.029 3.035 4.009 1.00 98.19 78 LYS A C 1
ATOM 622 O O . LYS A 1 78 ? 6.934 2.691 3.251 1.00 98.19 78 LYS A O 1
ATOM 627 N N . ASN A 1 79 ? 4.817 2.483 3.931 1.00 98.25 79 ASN A N 1
ATOM 628 C CA . ASN A 1 79 ? 4.466 1.509 2.894 1.00 98.25 79 ASN A CA 1
ATOM 629 C C . ASN A 1 79 ? 4.545 2.121 1.490 1.00 98.25 79 ASN A C 1
ATOM 631 O O . ASN A 1 79 ? 5.104 1.489 0.594 1.00 98.25 79 ASN A O 1
ATOM 635 N N . LYS A 1 80 ? 4.065 3.358 1.295 1.00 97.44 80 LYS A N 1
ATOM 636 C CA . LYS A 1 80 ? 4.185 4.065 0.007 1.00 97.44 80 LYS A CA 1
ATOM 637 C C . LYS A 1 80 ? 5.648 4.255 -0.400 1.00 97.44 80 LYS A C 1
ATOM 639 O O . LYS A 1 80 ? 5.980 4.038 -1.565 1.00 97.44 80 LYS A O 1
ATOM 644 N N . GLU A 1 81 ? 6.515 4.622 0.540 1.00 97.88 81 GLU A N 1
ATOM 645 C CA . GLU A 1 81 ? 7.958 4.764 0.307 1.00 97.88 81 GLU A CA 1
ATOM 646 C C . GLU A 1 81 ? 8.607 3.430 -0.083 1.00 97.88 81 GLU A C 1
ATOM 648 O O . GLU A 1 81 ? 9.286 3.344 -1.106 1.00 97.88 81 GLU A O 1
ATOM 653 N N . LEU A 1 82 ? 8.340 2.358 0.669 1.00 98.19 82 LEU A N 1
ATOM 654 C CA . LEU A 1 82 ? 8.861 1.020 0.369 1.00 98.19 82 LEU A CA 1
ATOM 655 C C . LEU A 1 82 ? 8.390 0.512 -1.001 1.00 98.19 82 LEU A C 1
ATOM 657 O O . LEU A 1 82 ? 9.163 -0.099 -1.741 1.00 98.19 82 LEU A O 1
ATOM 661 N N . GLU A 1 83 ? 7.138 0.774 -1.375 1.00 96.31 83 GLU A N 1
ATOM 662 C CA . GLU A 1 83 ? 6.636 0.441 -2.707 1.00 96.31 83 GLU A CA 1
ATOM 663 C C . GLU A 1 83 ? 7.320 1.248 -3.815 1.00 96.31 83 GLU A C 1
ATOM 665 O O . GLU A 1 83 ? 7.568 0.706 -4.894 1.00 96.31 83 GLU A O 1
ATOM 670 N N . LEU A 1 84 ? 7.632 2.527 -3.575 1.00 94.56 84 LEU A N 1
ATOM 671 C CA . LEU A 1 84 ? 8.406 3.342 -4.514 1.00 94.56 84 LEU A CA 1
ATOM 672 C C . LEU A 1 84 ? 9.805 2.756 -4.720 1.00 94.56 84 LEU A C 1
ATOM 674 O O . LEU A 1 84 ? 10.217 2.599 -5.868 1.00 94.56 84 LEU A O 1
ATOM 678 N N . GLU A 1 85 ? 10.491 2.357 -3.650 1.00 95.81 85 GLU A N 1
ATOM 679 C CA . GLU A 1 85 ? 11.805 1.709 -3.746 1.00 95.81 85 GLU A CA 1
ATOM 680 C C . GLU A 1 85 ? 11.736 0.373 -4.499 1.00 95.81 85 GLU A C 1
ATOM 682 O O . GLU A 1 85 ? 12.539 0.124 -5.399 1.00 95.81 85 GLU A O 1
ATOM 687 N N . ILE A 1 86 ? 10.717 -0.458 -4.244 1.00 96.06 86 ILE A N 1
ATOM 688 C CA . ILE A 1 86 ? 10.498 -1.691 -5.020 1.00 96.06 86 ILE A CA 1
ATOM 689 C C . ILE A 1 86 ? 10.313 -1.383 -6.514 1.00 96.06 86 ILE A C 1
ATOM 691 O O . ILE A 1 86 ? 10.841 -2.114 -7.354 1.00 96.06 86 ILE A O 1
ATOM 695 N N . ARG A 1 87 ? 9.558 -0.334 -6.867 1.00 94.00 87 ARG A N 1
ATOM 696 C CA . ARG A 1 87 ? 9.341 0.054 -8.273 1.00 94.00 87 ARG A CA 1
ATOM 697 C C . ARG A 1 87 ? 10.633 0.541 -8.930 1.00 94.00 87 ARG A C 1
ATOM 699 O O . ARG A 1 87 ? 10.912 0.119 -10.052 1.00 94.00 87 ARG A O 1
ATOM 706 N N . LYS A 1 88 ? 11.445 1.337 -8.224 1.00 92.38 88 LYS A N 1
ATOM 707 C CA . LYS A 1 88 ? 12.775 1.767 -8.690 1.00 92.38 88 LYS A CA 1
ATOM 708 C C . LYS A 1 88 ? 13.675 0.563 -8.966 1.00 92.38 88 LYS A C 1
ATOM 710 O O . LYS A 1 88 ? 14.163 0.424 -10.079 1.00 92.38 88 LYS A O 1
ATOM 715 N N . LEU A 1 89 ? 13.792 -0.375 -8.021 1.00 93.62 89 LEU A N 1
ATOM 716 C CA . LEU A 1 89 ? 14.600 -1.595 -8.194 1.00 93.62 89 LEU A CA 1
ATOM 717 C C . LEU A 1 89 ? 14.135 -2.480 -9.363 1.00 93.62 89 LEU A C 1
ATOM 719 O O . LEU A 1 89 ? 14.910 -3.271 -9.899 1.00 93.62 89 LEU A O 1
ATOM 723 N N . LYS A 1 90 ? 12.863 -2.375 -9.760 1.00 92.50 90 LYS A N 1
ATOM 724 C CA . LYS A 1 90 ? 12.285 -3.119 -10.887 1.00 92.50 90 LYS A CA 1
ATOM 725 C C . LYS A 1 90 ? 12.286 -2.359 -12.215 1.00 92.50 90 LYS A C 1
ATOM 727 O O . LYS A 1 90 ? 11.840 -2.937 -13.216 1.00 92.50 90 LYS A O 1
ATOM 732 N N . ASN A 1 91 ? 12.758 -1.111 -12.232 1.00 92.56 91 ASN A N 1
ATOM 733 C CA . ASN A 1 91 ? 12.646 -0.187 -13.359 1.00 92.56 91 ASN A CA 1
ATOM 734 C C . ASN A 1 91 ? 11.198 -0.069 -13.861 1.00 92.56 91 ASN A C 1
ATOM 736 O O . ASN A 1 91 ? 10.900 -0.274 -15.041 1.00 92.56 91 ASN A O 1
ATOM 740 N N . GLU A 1 92 ? 10.281 0.215 -12.936 1.00 94.00 92 GLU A N 1
ATOM 741 C CA . GLU A 1 92 ? 8.842 0.329 -13.181 1.00 94.00 92 GLU A CA 1
ATOM 742 C C . GLU A 1 92 ? 8.296 1.718 -12.803 1.00 94.00 92 GLU A C 1
ATOM 744 O O . GLU A 1 92 ? 8.748 2.347 -11.850 1.00 94.00 92 GLU A O 1
ATOM 749 N N . LYS A 1 93 ? 7.276 2.179 -13.536 1.00 91.69 93 LYS A N 1
ATOM 750 C CA . LYS A 1 93 ? 6.500 3.406 -13.290 1.00 91.69 93 LYS A CA 1
ATOM 751 C C . LYS A 1 93 ? 5.004 3.120 -13.345 1.00 91.69 93 LYS A C 1
ATOM 753 O O . LYS A 1 93 ? 4.573 2.160 -13.980 1.00 91.69 93 LYS A O 1
ATOM 758 N N . ASN A 1 94 ? 4.197 3.980 -12.732 1.00 94.25 94 ASN A N 1
ATOM 759 C CA . ASN A 1 94 ? 2.743 3.908 -12.860 1.00 94.25 94 ASN A CA 1
ATOM 760 C C . ASN A 1 94 ? 2.265 4.782 -14.020 1.00 94.25 94 ASN A C 1
ATOM 762 O O . ASN A 1 94 ? 2.754 5.890 -14.230 1.00 94.25 94 ASN A O 1
ATOM 766 N N . CYS A 1 95 ? 1.279 4.293 -14.767 1.00 93.69 95 CYS A N 1
ATOM 767 C CA . CYS A 1 95 ? 0.594 5.106 -15.758 1.00 93.69 95 CYS A CA 1
ATOM 768 C C . CYS A 1 95 ? -0.173 6.243 -15.053 1.00 93.69 95 CYS A C 1
ATOM 770 O O . CYS A 1 95 ? -1.042 5.941 -14.234 1.00 93.69 95 CYS A O 1
ATOM 772 N N . PRO A 1 96 ? 0.049 7.523 -15.407 1.00 93.69 96 PRO A N 1
ATOM 773 C CA . PRO A 1 96 ? -0.619 8.649 -14.747 1.00 93.69 96 PRO A CA 1
ATOM 774 C C . PRO A 1 96 ? -2.130 8.696 -15.019 1.00 93.69 96 PRO A C 1
ATOM 776 O O . PRO A 1 96 ? -2.868 9.318 -14.267 1.00 93.69 96 PRO A O 1
ATOM 779 N N . LYS A 1 97 ? -2.606 8.023 -16.079 1.00 96.00 97 LYS A N 1
ATOM 780 C CA . LYS A 1 97 ? -4.027 7.994 -16.453 1.00 96.00 97 LYS A CA 1
ATOM 781 C C . LYS A 1 97 ? -4.827 6.897 -15.748 1.00 96.00 97 LYS A C 1
ATOM 783 O O . LYS A 1 97 ? -5.982 7.117 -15.412 1.00 96.00 97 LYS A O 1
ATOM 788 N N . CYS A 1 98 ? -4.257 5.700 -15.589 1.00 95.25 98 CYS A N 1
ATOM 789 C CA . CYS A 1 98 ? -5.003 4.530 -15.094 1.00 95.25 98 CYS A CA 1
ATOM 790 C C . CYS A 1 98 ? -4.376 3.833 -13.881 1.00 95.25 98 CYS A C 1
ATOM 792 O O . CYS A 1 98 ? -4.954 2.884 -13.367 1.00 95.25 98 CYS A O 1
ATOM 794 N N . GLY A 1 99 ? -3.182 4.242 -13.451 1.00 92.69 99 GLY A N 1
ATOM 795 C CA . GLY A 1 99 ? -2.481 3.646 -12.314 1.00 92.69 99 GLY A CA 1
ATOM 796 C C . GLY A 1 99 ? -1.755 2.327 -12.599 1.00 92.69 99 GLY A C 1
ATOM 797 O O . GLY A 1 99 ? -0.973 1.897 -11.759 1.00 92.69 99 GLY A O 1
ATOM 798 N N . ASN A 1 100 ? -1.936 1.700 -13.771 1.00 94.81 100 ASN A N 1
ATOM 799 C CA . 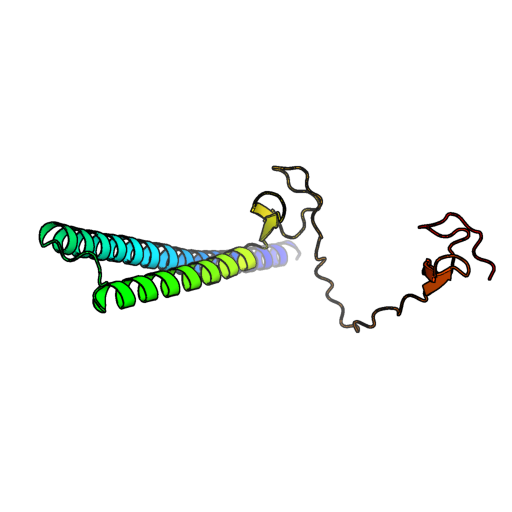ASN A 1 100 ? -1.265 0.435 -14.088 1.00 94.81 100 ASN A CA 1
ATOM 800 C C . ASN A 1 100 ? 0.267 0.573 -14.054 1.00 94.81 100 ASN A C 1
ATOM 802 O O . ASN A 1 100 ? 0.821 1.472 -14.693 1.00 94.81 100 ASN A O 1
ATOM 806 N N . THR A 1 101 ? 0.945 -0.346 -13.367 1.00 94.56 101 THR A N 1
ATOM 807 C CA . THR A 1 101 ? 2.411 -0.406 -13.308 1.00 94.56 101 THR A CA 1
ATOM 808 C C . THR A 1 101 ? 2.986 -0.988 -14.601 1.00 94.56 101 THR A C 1
ATOM 810 O O . THR A 1 101 ? 2.529 -2.015 -15.102 1.00 94.56 101 THR A O 1
ATOM 813 N N . VAL A 1 102 ? 3.984 -0.317 -15.166 1.00 93.94 102 VAL A N 1
ATOM 814 C CA . VAL A 1 102 ? 4.623 -0.636 -16.449 1.00 93.94 102 VAL A CA 1
ATOM 815 C C . VAL A 1 102 ? 6.134 -0.407 -16.357 1.00 93.94 102 VAL A C 1
ATOM 817 O O . VAL A 1 102 ? 6.590 0.269 -15.440 1.00 93.94 102 VAL A O 1
ATOM 820 N N . LYS A 1 103 ? 6.930 -0.932 -17.294 1.00 93.75 103 LYS A N 1
ATOM 821 C CA . LYS A 1 103 ? 8.375 -0.647 -17.337 1.00 93.75 103 LYS A CA 1
ATOM 822 C C . LYS A 1 103 ? 8.667 0.827 -17.654 1.00 93.75 103 LYS A C 1
ATOM 824 O O . LYS A 1 103 ? 7.850 1.518 -18.262 1.00 93.75 103 LYS A O 1
ATOM 829 N N . LEU A 1 104 ? 9.818 1.332 -17.217 1.00 90.06 104 LEU A N 1
ATOM 830 C CA . LEU A 1 104 ? 10.209 2.729 -17.446 1.00 90.06 104 LEU A CA 1
ATOM 831 C C . LEU A 1 104 ? 10.339 3.082 -18.937 1.00 90.06 104 LEU A C 1
ATOM 833 O O . LEU A 1 104 ? 10.014 4.205 -19.323 1.00 90.06 104 LEU A O 1
ATOM 837 N N . ASP A 1 105 ? 10.721 2.118 -19.769 1.00 89.50 105 ASP A N 1
ATOM 838 C CA . ASP A 1 105 ? 10.993 2.267 -21.202 1.00 89.50 105 ASP A CA 1
ATOM 839 C C . ASP A 1 105 ? 9.742 2.216 -22.100 1.00 89.50 105 ASP A C 1
ATOM 841 O O . ASP A 1 105 ? 9.810 2.546 -23.288 1.00 89.50 105 ASP A O 1
ATOM 845 N N . VAL A 1 106 ? 8.571 1.839 -21.569 1.00 91.31 106 VAL A N 1
ATOM 846 C CA . VAL A 1 106 ? 7.365 1.747 -22.402 1.00 91.31 106 VAL A CA 1
ATOM 847 C C . VAL A 1 106 ? 6.828 3.129 -22.789 1.00 91.31 106 VAL A C 1
ATOM 849 O O . VAL A 1 106 ? 6.647 4.018 -21.950 1.00 91.31 106 VAL A O 1
ATOM 852 N N . LYS A 1 107 ? 6.515 3.275 -24.083 1.00 94.19 107 LYS A N 1
ATOM 853 C CA . LYS A 1 107 ? 5.969 4.500 -24.703 1.00 94.19 107 LYS A CA 1
ATOM 854 C C . LYS A 1 107 ? 4.452 4.634 -24.568 1.00 94.19 107 LYS A C 1
ATOM 856 O O . LYS A 1 107 ? 3.927 5.739 -24.650 1.00 94.19 107 LYS A O 1
ATOM 861 N N . TYR A 1 108 ? 3.746 3.523 -24.372 1.00 96.12 108 TYR A N 1
ATOM 862 C CA . TYR A 1 108 ? 2.290 3.486 -24.239 1.00 96.12 108 TYR A CA 1
ATOM 863 C C . TYR A 1 108 ? 1.888 2.512 -23.135 1.00 96.12 108 TYR A C 1
ATOM 865 O O . TYR A 1 108 ? 2.492 1.451 -22.977 1.00 96.12 108 TYR A O 1
ATOM 873 N N . CYS A 1 109 ? 0.858 2.863 -22.369 1.00 95.75 109 CYS A N 1
ATOM 874 C CA . CYS A 1 109 ? 0.303 1.972 -21.362 1.00 95.75 109 CYS A CA 1
ATOM 875 C C . CYS A 1 109 ? -0.457 0.818 -22.042 1.00 95.75 109 CYS A C 1
ATOM 877 O O . CYS A 1 109 ? -1.424 1.093 -22.756 1.00 95.75 109 CYS A O 1
ATOM 879 N N . PRO A 1 110 ? -0.106 -0.455 -21.780 1.00 95.69 110 PRO A N 1
ATOM 880 C CA . PRO A 1 110 ? -0.783 -1.600 -22.388 1.00 95.69 110 PRO A CA 1
ATOM 881 C C . PRO A 1 110 ? -2.237 -1.749 -21.917 1.00 95.69 110 PRO A C 1
ATOM 883 O O . PRO A 1 110 ? -3.044 -2.341 -22.622 1.00 95.69 110 PRO A O 1
ATOM 886 N N . SER A 1 111 ? -2.587 -1.190 -20.754 1.00 96.62 111 SER A N 1
ATOM 887 C CA . SER A 1 111 ? -3.930 -1.321 -20.177 1.00 96.62 111 SER A CA 1
ATOM 888 C C . SER A 1 111 ? -4.912 -0.245 -20.647 1.00 96.62 111 SER A C 1
ATOM 890 O O . SER A 1 111 ? -6.108 -0.502 -20.690 1.00 96.62 111 SER A O 1
ATOM 892 N N . CYS A 1 112 ? -4.448 0.969 -20.976 1.00 96.75 112 CYS A N 1
ATOM 893 C CA . CYS A 1 112 ? -5.346 2.091 -21.307 1.00 96.75 112 CYS A CA 1
ATOM 894 C C . CYS A 1 112 ? -4.953 2.908 -22.549 1.00 96.75 112 CYS A C 1
ATOM 896 O O . CYS A 1 112 ? -5.620 3.893 -22.865 1.00 96.75 112 CYS A O 1
ATOM 898 N N . GLY A 1 113 ? -3.850 2.563 -23.220 1.00 94.94 113 GLY A N 1
ATOM 899 C CA . GLY A 1 113 ? -3.373 3.246 -24.427 1.00 94.94 113 GLY A CA 1
ATOM 900 C C . GLY A 1 113 ? -2.758 4.633 -24.205 1.00 94.94 113 GLY A C 1
ATOM 901 O O . GLY A 1 113 ? -2.325 5.259 -25.168 1.00 94.94 113 GLY A O 1
ATOM 902 N N . ASN A 1 114 ? -2.690 5.134 -22.964 1.00 96.44 114 ASN A N 1
ATOM 903 C CA . ASN A 1 114 ? -2.092 6.441 -22.679 1.00 96.44 114 ASN A CA 1
ATOM 904 C C . ASN A 1 114 ? -0.622 6.486 -23.112 1.00 96.44 114 ASN A C 1
ATOM 906 O O . ASN A 1 114 ? 0.143 5.594 -22.739 1.00 96.44 114 ASN A O 1
ATOM 910 N N . LYS A 1 115 ? -0.220 7.540 -23.828 1.00 95.00 115 LYS A N 1
ATOM 911 C CA . LYS A 1 115 ? 1.188 7.803 -24.145 1.00 95.00 115 LYS A CA 1
ATOM 912 C C . LYS A 1 115 ? 1.945 8.151 -22.862 1.00 95.00 115 LYS A C 1
ATOM 914 O O . LYS A 1 115 ? 1.445 8.901 -22.030 1.00 95.00 115 LYS A O 1
ATOM 919 N N . LEU A 1 116 ? 3.117 7.565 -22.677 1.00 92.50 116 LEU A N 1
ATOM 920 C CA . LEU A 1 116 ? 3.951 7.724 -21.492 1.00 92.50 116 LEU A CA 1
ATOM 921 C C . LEU A 1 116 ? 5.243 8.431 -21.889 1.00 92.50 116 LEU A C 1
ATOM 923 O O . LEU A 1 116 ? 5.829 8.107 -22.922 1.00 92.50 116 LEU A O 1
ATOM 927 N N . GLU A 1 117 ? 5.698 9.359 -21.055 1.00 82.94 117 GLU A N 1
ATOM 928 C CA . GLU A 1 117 ? 7.030 9.947 -21.185 1.00 82.94 117 GLU A CA 1
ATOM 929 C C . GLU A 1 117 ? 8.072 8.862 -20.908 1.00 82.94 117 GLU A C 1
ATOM 931 O O . GLU A 1 117 ? 7.995 8.157 -19.894 1.00 82.94 117 GLU A O 1
ATOM 936 N N . VAL A 1 118 ? 8.996 8.663 -21.845 1.00 74.69 118 VAL A N 1
ATOM 937 C CA . VAL A 1 118 ? 10.127 7.748 -21.680 1.00 74.69 118 VAL A CA 1
ATOM 938 C C . VAL A 1 118 ? 11.295 8.587 -21.203 1.00 74.69 118 VAL A C 1
ATOM 940 O O . VAL A 1 118 ? 11.731 9.487 -21.911 1.00 74.69 118 VAL A O 1
ATOM 943 N N . ILE A 1 119 ? 11.758 8.308 -19.988 1.00 65.19 119 ILE A N 1
ATOM 944 C CA . ILE A 1 119 ? 13.020 8.846 -19.499 1.00 65.19 119 ILE A CA 1
ATOM 945 C C . ILE A 1 119 ? 14.078 7.915 -20.083 1.00 65.19 119 ILE A C 1
ATOM 947 O O . ILE A 1 119 ? 14.210 6.774 -19.641 1.00 65.19 119 ILE A O 1
ATOM 951 N N . GLU A 1 120 ? 14.737 8.351 -21.151 1.00 57.88 120 GLU A N 1
ATOM 952 C CA . GLU A 1 120 ? 15.908 7.651 -21.666 1.00 57.88 120 GLU A CA 1
ATOM 953 C C . GLU A 1 120 ? 17.052 7.922 -20.676 1.00 57.88 120 GLU A C 1
ATOM 955 O O . GLU A 1 120 ? 17.354 9.073 -20.367 1.00 57.88 120 GLU A O 1
ATOM 960 N N . GLU A 1 121 ? 17.629 6.867 -20.093 1.00 51.34 121 GLU A N 1
ATOM 961 C CA . GLU A 1 121 ? 18.821 6.979 -19.246 1.00 51.34 121 GLU A CA 1
ATOM 962 C C . GLU A 1 121 ? 20.015 7.368 -20.129 1.00 51.34 121 GLU A C 1
ATOM 964 O O . GLU A 1 121 ? 20.800 6.528 -20.574 1.00 51.34 121 GLU A O 1
ATOM 969 N N . GLU A 1 122 ? 20.142 8.659 -20.420 1.00 44.53 122 GLU A N 1
ATOM 970 C CA . GLU A 1 122 ? 21.340 9.216 -21.024 1.00 44.53 122 GLU A CA 1
ATOM 971 C C . GLU A 1 122 ? 22.448 9.242 -19.964 1.00 44.53 122 GLU A C 1
ATOM 973 O O . GLU A 1 122 ? 22.489 10.088 -19.072 1.00 44.53 122 GLU A O 1
ATOM 978 N N . ASN A 1 123 ? 23.399 8.311 -20.079 1.00 50.56 123 ASN A N 1
ATOM 979 C CA . ASN A 1 123 ? 24.761 8.581 -19.633 1.00 50.56 123 ASN A CA 1
ATOM 980 C C . ASN A 1 123 ? 25.320 9.709 -20.511 1.00 50.56 123 ASN A C 1
ATOM 982 O O . ASN A 1 123 ? 26.051 9.438 -21.462 1.00 50.56 123 ASN A O 1
ATOM 986 N N . ASN A 1 124 ? 24.975 10.959 -20.213 1.00 43.22 124 ASN A N 1
ATOM 987 C CA . ASN A 1 124 ? 25.796 12.084 -20.617 1.00 43.22 124 ASN A CA 1
ATOM 988 C C . ASN A 1 124 ? 25.647 13.253 -19.638 1.00 43.22 124 ASN A C 1
ATOM 990 O O . ASN A 1 124 ? 24.557 13.754 -19.377 1.00 43.22 124 ASN A O 1
ATOM 994 N N . LEU A 1 125 ? 26.782 13.659 -19.078 1.00 53.19 125 LEU A N 1
ATOM 995 C CA . LEU A 1 125 ? 26.941 14.917 -18.370 1.00 53.19 125 LEU A CA 1
ATOM 996 C C . LEU A 1 125 ? 26.836 16.045 -19.396 1.00 53.19 125 LEU A C 1
ATOM 998 O O . LEU A 1 125 ? 27.813 16.291 -20.085 1.00 53.19 125 LEU A O 1
ATOM 1002 N N . GLU A 1 126 ? 25.712 16.754 -19.467 1.00 43.75 126 GLU A N 1
ATOM 1003 C CA . GLU A 1 126 ? 25.705 18.153 -19.907 1.00 43.75 126 GLU A CA 1
ATOM 1004 C C . GLU A 1 126 ? 24.371 18.840 -19.573 1.00 43.75 126 GLU A C 1
ATOM 1006 O O . GLU A 1 126 ? 23.311 18.523 -20.098 1.00 43.75 126 GLU A O 1
ATOM 1011 N N . SER A 1 127 ? 24.469 19.773 -18.625 1.00 44.91 127 SER A N 1
ATOM 1012 C CA . SER A 1 127 ? 23.840 21.095 -18.639 1.00 44.91 127 SER A CA 1
ATOM 1013 C C . SER A 1 127 ? 22.394 21.192 -19.140 1.00 44.91 127 SER A C 1
ATOM 1015 O O . SER A 1 127 ? 22.126 21.371 -20.324 1.00 44.91 127 SER A O 1
ATOM 1017 N N . GLN A 1 128 ? 21.456 21.240 -18.193 1.00 47.69 128 GLN A N 1
ATOM 1018 C CA . GLN A 1 128 ? 20.149 21.852 -18.421 1.00 47.69 128 GLN A CA 1
ATOM 1019 C C . GLN A 1 128 ? 20.315 23.368 -18.611 1.00 47.69 128 GLN A C 1
ATOM 1021 O O . GLN A 1 128 ? 20.178 24.139 -17.664 1.00 47.69 128 GLN A O 1
ATOM 1026 N N . GLU A 1 129 ? 20.562 23.806 -19.840 1.00 46.72 129 GLU A N 1
ATOM 1027 C CA . GLU A 1 129 ? 20.103 25.119 -20.285 1.00 46.72 129 GLU A CA 1
ATOM 1028 C C . GLU A 1 129 ? 18.804 24.904 -21.061 1.00 46.72 129 GLU A C 1
ATOM 1030 O O . GLU A 1 129 ? 18.793 24.361 -22.164 1.00 46.72 129 GLU A O 1
ATOM 1035 N N . LYS A 1 130 ? 17.677 25.300 -20.458 1.00 41.34 130 LYS A N 1
ATOM 1036 C CA . LYS A 1 130 ? 16.438 25.524 -21.209 1.00 41.34 130 LYS A CA 1
ATOM 1037 C C . LYS A 1 130 ? 16.769 26.502 -22.343 1.00 41.34 130 LYS A C 1
ATOM 1039 O O . LYS A 1 130 ? 17.216 27.604 -22.020 1.00 41.34 130 LYS A O 1
ATOM 1044 N N . PRO A 1 131 ? 16.510 26.190 -23.623 1.00 42.59 131 PRO A N 1
ATOM 1045 C CA . PRO A 1 131 ? 16.438 27.240 -24.621 1.00 42.59 131 PRO A CA 1
ATOM 1046 C C . PRO A 1 131 ? 15.305 28.167 -24.179 1.00 42.59 131 PRO A C 1
ATOM 1048 O O . PRO A 1 131 ? 14.166 27.731 -24.018 1.00 42.59 131 PRO A O 1
ATOM 1051 N N . SER A 1 132 ? 15.623 29.427 -23.894 1.00 48.06 132 SER A N 1
ATOM 1052 C CA . SER A 1 132 ? 14.614 30.467 -23.742 1.00 48.06 132 SER A CA 1
ATOM 1053 C C . SER A 1 132 ? 13.850 30.552 -25.061 1.00 48.06 132 SER A C 1
ATOM 1055 O O . SER A 1 132 ? 14.391 31.040 -26.053 1.00 48.06 132 SER A O 1
ATOM 1057 N N . GLU A 1 133 ? 12.632 30.021 -25.095 1.00 59.47 133 GLU A N 1
ATOM 1058 C CA . GLU A 1 133 ? 11.746 30.149 -26.247 1.00 59.47 133 GLU A CA 1
ATOM 1059 C C . GLU A 1 133 ? 11.450 31.636 -26.465 1.00 59.47 133 GLU A C 1
ATOM 1061 O O . GLU A 1 133 ? 10.878 32.312 -25.607 1.00 59.47 133 GLU A O 1
ATOM 1066 N N . ILE A 1 134 ? 11.905 32.165 -27.601 1.00 60.78 134 ILE A N 1
ATOM 1067 C CA . ILE A 1 134 ? 11.621 33.531 -28.030 1.00 60.78 134 ILE A CA 1
ATOM 1068 C C . ILE A 1 134 ? 10.145 33.565 -28.443 1.00 60.78 134 ILE A C 1
ATOM 1070 O O . ILE A 1 134 ? 9.735 32.882 -29.384 1.00 60.78 134 ILE A O 1
ATOM 1074 N N . THR A 1 135 ? 9.335 34.339 -27.720 1.00 83.81 135 THR A N 1
ATOM 1075 C CA . THR A 1 135 ? 7.909 34.530 -28.014 1.00 83.81 135 THR A CA 1
ATOM 1076 C C . THR A 1 135 ? 7.647 35.940 -28.539 1.00 83.81 135 THR A C 1
ATOM 1078 O O . THR A 1 135 ? 8.262 36.917 -28.108 1.00 83.81 135 THR A O 1
ATOM 1081 N N . VAL A 1 136 ? 6.716 36.058 -29.488 1.00 88.06 136 VAL A N 1
ATOM 1082 C CA . VAL A 1 136 ? 6.261 37.325 -30.080 1.00 88.06 136 VAL A CA 1
ATOM 1083 C C . VAL A 1 136 ? 4.807 37.591 -29.700 1.00 88.06 136 VAL A C 1
ATOM 1085 O O . VAL A 1 136 ? 3.957 36.695 -29.715 1.00 88.06 136 VAL A O 1
ATOM 1088 N N . LYS A 1 137 ? 4.494 38.837 -29.334 1.00 91.88 137 LYS A N 1
ATOM 1089 C CA . LYS A 1 137 ? 3.134 39.229 -28.937 1.00 91.88 137 LYS A CA 1
ATOM 1090 C C . LYS A 1 137 ? 2.332 39.676 -30.146 1.00 91.88 137 LYS A C 1
ATOM 1092 O O . LYS A 1 137 ? 2.788 40.484 -30.944 1.00 91.88 137 LYS A O 1
ATOM 1097 N N . CYS A 1 138 ? 1.105 39.179 -30.255 1.00 91.12 138 CYS A N 1
ATOM 1098 C CA . CYS A 1 138 ? 0.180 39.624 -31.288 1.00 91.12 138 CYS A CA 1
ATOM 1099 C C . CYS A 1 138 ? -0.188 41.101 -31.077 1.00 91.12 138 CYS A C 1
ATOM 1101 O O . CYS A 1 138 ? -0.737 41.463 -30.039 1.00 91.12 138 CYS A O 1
ATOM 1103 N N . ASN A 1 139 ? -0.001 41.937 -32.096 1.00 88.25 139 ASN A N 1
ATOM 1104 C CA . ASN A 1 139 ? -0.293 43.373 -32.013 1.00 88.25 139 ASN A CA 1
ATOM 1105 C C . ASN A 1 139 ? -1.785 43.703 -31.808 1.00 88.25 139 ASN A C 1
ATOM 1107 O O . ASN A 1 139 ? -2.119 44.809 -31.392 1.00 88.25 139 ASN A O 1
ATOM 1111 N N . LYS A 1 140 ? -2.692 42.752 -32.072 1.00 92.94 140 LYS A N 1
ATOM 1112 C CA . LYS A 1 140 ? -4.145 42.941 -31.934 1.00 92.94 140 LYS A CA 1
ATOM 1113 C C . LYS A 1 140 ? -4.703 42.483 -30.591 1.00 92.94 140 LYS A C 1
ATOM 1115 O O . LYS A 1 140 ? -5.511 43.187 -29.998 1.00 92.94 140 LYS A O 1
ATOM 1120 N N . CYS A 1 141 ? -4.325 41.289 -30.134 1.00 92.56 141 CYS A N 1
ATOM 1121 C CA . CYS A 1 141 ? -4.901 40.677 -28.928 1.00 92.56 141 CYS A CA 1
ATOM 1122 C C . CYS A 1 141 ? -3.879 40.401 -27.820 1.00 92.56 141 CYS A C 1
ATOM 1124 O O . CYS A 1 141 ? -4.253 39.909 -26.761 1.00 92.56 141 CYS A O 1
ATOM 1126 N N . GLN A 1 142 ? -2.603 40.711 -28.063 1.00 90.38 142 GLN A N 1
ATOM 1127 C CA . GLN A 1 142 ? -1.477 40.552 -27.138 1.00 90.38 142 GLN A CA 1
ATOM 1128 C C . GLN A 1 142 ? -1.176 39.118 -26.685 1.00 90.38 142 GLN A C 1
ATOM 1130 O O . GLN A 1 1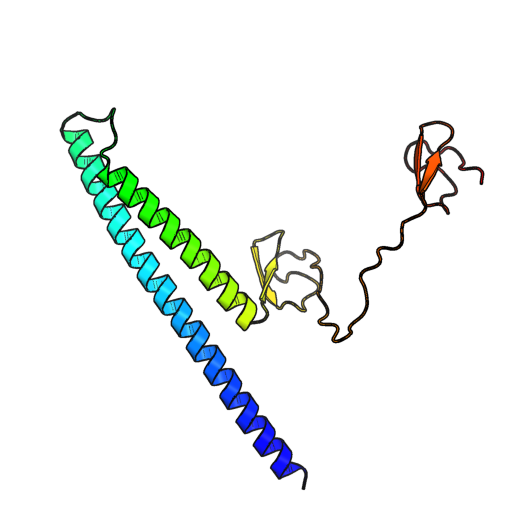42 ? -0.281 38.923 -25.865 1.00 90.38 142 GLN A O 1
ATOM 1135 N N . THR A 1 143 ? -1.850 38.110 -27.246 1.00 92.12 143 THR A N 1
ATOM 1136 C CA . THR A 1 143 ? -1.490 36.704 -27.037 1.00 92.12 143 THR A CA 1
ATOM 1137 C C . THR A 1 143 ? -0.041 36.466 -27.455 1.00 92.12 143 THR A C 1
ATOM 1139 O O . THR A 1 143 ? 0.401 36.985 -28.482 1.00 92.12 143 THR A O 1
ATOM 1142 N N . GLU A 1 144 ? 0.686 35.692 -26.656 1.00 92.75 144 GLU A N 1
ATOM 1143 C CA . GLU A 1 144 ? 2.053 35.256 -26.937 1.00 92.75 144 GLU A CA 1
ATOM 1144 C C . GLU A 1 144 ? 2.030 34.095 -27.937 1.00 92.75 144 GLU A C 1
ATOM 1146 O O . GLU A 1 144 ? 1.243 33.161 -27.805 1.00 92.75 144 GLU A O 1
ATOM 1151 N N . ASN A 1 145 ? 2.859 34.187 -28.972 1.00 88.12 145 ASN A N 1
ATOM 1152 C CA . ASN A 1 145 ? 2.971 33.197 -30.038 1.00 88.12 145 ASN A CA 1
ATOM 1153 C C . ASN A 1 145 ? 4.451 32.863 -30.251 1.00 88.12 145 ASN A C 1
ATOM 1155 O O . ASN A 1 145 ? 5.330 33.627 -29.853 1.00 88.12 145 ASN A O 1
ATOM 1159 N N . GLU A 1 146 ? 4.725 31.738 -30.902 1.00 88.50 146 GLU A N 1
ATOM 1160 C CA . GLU A 1 146 ? 6.080 31.367 -31.324 1.00 88.50 146 GLU A CA 1
ATOM 1161 C C . GLU A 1 146 ? 6.648 32.407 -32.309 1.00 88.50 146 GLU A C 1
ATOM 1163 O O . GLU A 1 146 ? 5.909 32.937 -33.139 1.00 88.50 146 GLU A O 1
ATOM 1168 N N . GLU A 1 147 ? 7.956 32.693 -32.259 1.00 84.69 147 GLU A N 1
ATOM 1169 C CA . GLU A 1 147 ? 8.629 33.681 -33.133 1.00 84.69 147 GLU A CA 1
ATOM 1170 C C . GLU A 1 147 ? 8.372 33.463 -34.640 1.00 84.69 147 GLU A C 1
ATOM 1172 O O . GLU A 1 147 ? 8.359 34.400 -35.441 1.00 84.69 147 GLU A O 1
ATOM 1177 N N . ASN A 1 148 ? 8.145 32.216 -35.054 1.00 84.06 148 ASN A N 1
ATOM 1178 C CA . ASN A 1 148 ? 7.896 31.842 -36.445 1.00 84.06 148 ASN A CA 1
ATOM 1179 C C . ASN A 1 148 ? 6.400 31.808 -36.828 1.00 84.06 148 ASN A C 1
ATOM 1181 O O . ASN A 1 148 ? 6.085 31.488 -37.982 1.00 84.06 148 ASN A O 1
ATOM 1185 N N . ALA A 1 149 ? 5.486 32.121 -35.903 1.00 87.06 149 ALA A N 1
ATOM 1186 C CA . ALA A 1 149 ? 4.053 32.101 -36.153 1.00 87.06 149 ALA A CA 1
ATOM 1187 C C . ALA A 1 149 ? 3.681 33.154 -37.207 1.00 87.06 149 ALA A C 1
ATOM 1189 O O . ALA A 1 149 ? 3.979 34.333 -37.064 1.00 87.06 149 ALA A O 1
ATOM 1190 N N . LYS A 1 150 ? 3.013 32.725 -38.286 1.00 91.00 150 LYS A N 1
ATOM 1191 C CA . LYS A 1 150 ? 2.523 33.630 -39.347 1.00 91.00 150 LYS A CA 1
ATOM 1192 C C . LYS A 1 150 ? 1.208 34.315 -38.977 1.00 91.00 150 LYS A C 1
ATOM 1194 O O . LYS A 1 150 ? 0.914 35.392 -39.478 1.00 91.00 150 LYS A O 1
ATOM 1199 N N . PHE A 1 151 ? 0.417 33.671 -38.122 1.00 93.38 151 PHE A N 1
ATOM 1200 C CA . PHE A 1 151 ? -0.881 34.148 -37.661 1.00 93.38 151 PHE A CA 1
ATOM 1201 C C . PHE A 1 151 ? -1.021 33.870 -36.168 1.00 93.38 151 PHE A C 1
ATOM 1203 O O . PHE A 1 151 ? -0.498 32.872 -35.669 1.00 93.38 151 PHE A O 1
ATOM 1210 N N . CYS A 1 152 ? -1.747 34.729 -35.461 1.00 93.75 152 CYS A N 1
ATOM 1211 C CA . CYS A 1 152 ? -1.990 34.568 -34.038 1.00 93.75 152 CYS A CA 1
ATOM 1212 C C . CYS A 1 152 ? -2.879 33.353 -33.754 1.00 93.75 152 CYS A C 1
ATOM 1214 O O . CYS A 1 152 ? -3.969 33.233 -34.316 1.00 93.75 152 CYS A O 1
ATOM 1216 N N . CYS A 1 153 ? -2.454 32.501 -32.818 1.00 90.62 153 CYS A N 1
ATOM 1217 C CA . CYS A 1 153 ? -3.179 31.288 -32.428 1.00 90.62 153 CYS A CA 1
ATOM 1218 C C . CYS A 1 153 ? -4.542 31.565 -31.773 1.00 90.62 153 CYS A C 1
ATOM 1220 O O . CYS A 1 153 ? -5.401 30.688 -31.751 1.00 90.62 153 CYS A O 1
ATOM 1222 N N . ASN A 1 154 ? -4.745 32.777 -31.254 1.00 92.56 154 ASN A N 1
ATOM 1223 C CA . ASN A 1 154 ? -5.972 33.165 -30.570 1.00 92.56 154 ASN A CA 1
ATOM 1224 C C . ASN A 1 154 ? -6.929 33.952 -31.476 1.00 92.56 154 ASN A C 1
ATOM 1226 O O . ASN A 1 154 ? -8.115 33.646 -31.530 1.00 92.56 154 ASN A O 1
ATOM 1230 N N . CYS A 1 155 ? -6.440 34.961 -32.207 1.00 91.12 155 CYS A N 1
ATOM 1231 C CA . CYS A 1 155 ? -7.318 35.861 -32.968 1.00 91.12 155 CYS A CA 1
ATOM 1232 C C . CYS A 1 155 ? -7.184 35.769 -34.495 1.00 91.12 155 CYS A C 1
ATOM 1234 O O . CYS A 1 155 ? -7.926 36.455 -35.198 1.00 91.12 155 CYS A O 1
ATOM 1236 N N . GLY A 1 156 ? -6.250 34.961 -35.011 1.00 87.88 156 GLY A N 1
ATOM 1237 C CA . GLY A 1 156 ? -6.054 34.737 -36.448 1.00 87.88 156 GLY A CA 1
ATOM 1238 C C . GLY A 1 156 ? -5.451 35.911 -37.229 1.00 87.88 156 GLY A C 1
ATOM 1239 O O . GLY A 1 156 ? -5.291 35.802 -38.440 1.00 87.88 156 GLY A O 1
ATOM 1240 N N . GLU A 1 157 ? -5.113 37.021 -36.566 1.00 93.69 157 GLU A N 1
ATOM 1241 C CA . GLU A 1 157 ? -4.439 38.163 -37.195 1.00 93.69 157 GLU A CA 1
ATOM 1242 C C . GLU A 1 157 ? -3.027 37.784 -37.657 1.00 93.69 157 GLU A C 1
ATOM 1244 O O . GLU A 1 157 ? -2.363 36.989 -36.987 1.00 93.69 157 GLU A O 1
ATOM 1249 N N . SER A 1 158 ? -2.558 38.368 -38.763 1.00 92.25 158 SER A N 1
ATOM 1250 C CA . SER A 1 158 ? -1.163 38.218 -39.202 1.00 92.25 158 SER A CA 1
ATOM 1251 C C . SER A 1 158 ? -0.209 38.700 -38.110 1.00 92.25 158 SER A C 1
ATOM 1253 O O . SER A 1 158 ? -0.455 39.716 -37.456 1.00 92.25 158 SER A O 1
ATOM 1255 N N . ILE A 1 159 ? 0.874 37.960 -37.899 1.00 87.38 159 ILE A N 1
ATOM 1256 C CA . ILE A 1 159 ? 1.983 38.409 -37.060 1.00 87.38 159 ILE A CA 1
ATOM 1257 C C . ILE A 1 159 ? 3.054 38.924 -38.012 1.00 87.38 159 ILE A C 1
ATOM 1259 O O . ILE A 1 159 ? 3.785 38.153 -38.635 1.00 87.38 159 ILE A O 1
ATOM 1263 N N . ASP A 1 160 ? 3.092 40.244 -38.156 1.00 71.06 160 ASP A N 1
ATOM 1264 C CA . ASP A 1 160 ? 4.124 40.919 -38.930 1.00 71.06 160 ASP A CA 1
ATOM 1265 C C . ASP A 1 160 ? 5.424 40.916 -38.110 1.00 71.06 160 ASP A C 1
ATOM 1267 O O . ASP A 1 160 ? 5.405 41.230 -36.917 1.00 71.06 160 ASP A O 1
ATOM 1271 N N . LYS A 1 161 ? 6.524 40.488 -38.736 1.00 62.00 161 LYS A N 1
ATOM 1272 C CA . LYS A 1 161 ? 7.850 40.375 -38.111 1.00 62.00 161 LYS A CA 1
ATOM 1273 C C . LYS A 1 161 ? 8.531 41.725 -37.943 1.00 62.00 161 LYS A C 1
ATOM 1275 O O . LYS A 1 161 ? 8.437 42.539 -38.889 1.00 62.00 161 LYS A O 1
#

Foldseek 3Di:
DVVVVVVVVVVVVVVVVVVLVVLLVVLVVLLVVLVVLLVVLVVVLVVVCVVCVVVVNNPDDDPSNVVSVVSNVVSVVSNVVSVVVNCVSVQWDADPPPRDIDHLQDQADPVPRDGDDRDDPDPDDDDPDDPPQDWDADPPPRDTDGPPDQADPPPRHGDDD